Protein AF-A0A661SYU7-F1 (afdb_monomer)

Secondary structure (DSSP, 8-state):
-PPPPHHHHHHHHHTTEETTTTEETTEE-GGGEESSPPTTS-EEEEE-TTS-EEEEE---------TT---TT---HHHHTTTSPP-----EEE-TTS-EEEEE---GGG---HHHHHHHHHHHHHTT-S-TT-EEEEE-TTS-EEEE-

Foldseek 3Di:
DDDDDPVLVVVCVVQQQDQAQCDRVRHHPVVFWDQDDDPPFDWHWHQDPVRDITIGGDDDDDDPDDPPDDDPPDDDVCVVVVNDDQLADFDFDADPVRATQETEQHHQPRRDAPRSLVSVVVVCVVVVSHDPRRWYFYADNVRHTPDTD

Structure (mmCIF, N/CA/C/O backbone):
data_AF-A0A661SYU7-F1
#
_entry.id   AF-A0A661SYU7-F1
#
loop_
_atom_site.group_PDB
_atom_site.id
_atom_site.type_symbol
_atom_site.label_atom_id
_atom_site.label_alt_id
_atom_site.label_comp_id
_atom_site.label_asym_id
_atom_site.label_entity_id
_atom_site.label_seq_id
_atom_site.pdbx_PDB_ins_code
_atom_site.Cartn_x
_atom_site.Cartn_y
_atom_site.Cartn_z
_atom_site.occupancy
_atom_site.B_iso_or_equiv
_atom_site.auth_seq_id
_atom_site.auth_comp_id
_atom_site.auth_asym_id
_atom_site.auth_atom_id
_atom_site.pdbx_PDB_model_num
ATOM 1 N N . MET A 1 1 ? 20.530 -16.915 -20.515 1.00 54.34 1 MET A N 1
ATOM 2 C CA . MET A 1 1 ? 20.247 -15.484 -20.797 1.00 54.34 1 MET A CA 1
ATOM 3 C C . MET A 1 1 ? 21.541 -14.771 -21.157 1.00 54.34 1 MET A C 1
ATOM 5 O O . MET A 1 1 ? 22.596 -15.246 -20.766 1.00 54.34 1 MET A O 1
ATOM 9 N N . ARG A 1 2 ? 21.477 -13.689 -21.941 1.00 59.69 2 ARG A N 1
ATOM 10 C CA . ARG A 1 2 ? 22.655 -12.979 -22.471 1.00 59.69 2 ARG A CA 1
ATOM 11 C C . ARG A 1 2 ? 23.051 -11.841 -21.528 1.00 59.69 2 ARG A C 1
ATOM 13 O O . ARG A 1 2 ? 22.176 -11.080 -21.124 1.00 59.69 2 ARG A O 1
ATOM 20 N N . GLU A 1 3 ? 24.337 -11.715 -21.213 1.00 63.94 3 GLU A N 1
ATOM 21 C CA . GLU A 1 3 ? 24.829 -10.635 -20.351 1.00 63.94 3 GLU A CA 1
ATOM 22 C C . GLU A 1 3 ? 24.547 -9.234 -20.936 1.00 63.94 3 GLU A C 1
ATOM 24 O O . GLU A 1 3 ? 24.563 -9.053 -22.166 1.00 63.94 3 GLU A O 1
ATOM 29 N N . PRO A 1 4 ? 24.307 -8.216 -20.083 1.00 69.81 4 PRO A N 1
ATOM 30 C CA . PRO A 1 4 ? 24.083 -6.847 -20.527 1.00 69.81 4 PRO A CA 1
ATOM 31 C C . PRO A 1 4 ? 25.301 -6.293 -21.269 1.00 69.81 4 PRO A C 1
ATOM 33 O O . PRO A 1 4 ? 26.437 -6.365 -20.804 1.00 69.81 4 PRO A O 1
ATOM 36 N N . LYS A 1 5 ? 25.073 -5.625 -22.403 1.00 80.88 5 LYS A N 1
ATOM 37 C CA . LYS A 1 5 ? 26.151 -4.905 -23.098 1.00 80.88 5 LYS A CA 1
ATOM 38 C C . LYS A 1 5 ? 26.688 -3.776 -22.205 1.00 80.88 5 LYS A C 1
ATOM 40 O O . LYS A 1 5 ? 25.910 -2.935 -21.755 1.00 80.88 5 LYS A O 1
ATOM 45 N N . GLN A 1 6 ? 28.013 -3.663 -22.077 1.00 79.62 6 GLN A N 1
ATOM 46 C CA . GLN A 1 6 ? 28.712 -2.612 -21.307 1.00 79.62 6 GLN A CA 1
ATOM 47 C C . GLN A 1 6 ? 28.226 -1.181 -21.614 1.00 79.62 6 GLN A C 1
ATOM 49 O O . GLN A 1 6 ? 28.058 -0.348 -20.723 1.00 79.62 6 GLN A O 1
ATOM 54 N N . ARG A 1 7 ? 27.919 -0.888 -22.886 1.00 74.69 7 ARG A N 1
ATOM 55 C CA . ARG A 1 7 ? 27.357 0.408 -23.308 1.00 74.69 7 ARG A CA 1
ATOM 56 C C . ARG A 1 7 ? 25.989 0.703 -22.673 1.00 74.69 7 ARG A C 1
ATOM 58 O O . ARG A 1 7 ? 25.699 1.866 -22.399 1.00 74.69 7 ARG A O 1
ATOM 65 N N . SER A 1 8 ? 25.162 -0.319 -22.440 1.00 69.69 8 SER A N 1
ATOM 66 C CA . SER A 1 8 ? 23.861 -0.166 -21.774 1.00 69.69 8 SER A CA 1
ATOM 67 C C . SER A 1 8 ? 24.049 0.188 -20.306 1.00 69.69 8 SER A C 1
ATOM 69 O O . SER A 1 8 ? 23.502 1.191 -19.863 1.00 69.69 8 SER A O 1
ATOM 71 N N . LEU A 1 9 ? 24.908 -0.551 -19.596 1.00 75.69 9 LEU A N 1
ATOM 72 C CA . LEU A 1 9 ? 25.197 -0.312 -18.178 1.00 75.69 9 LEU A CA 1
ATOM 73 C C . LEU A 1 9 ? 25.693 1.122 -17.936 1.00 75.69 9 LEU A C 1
ATOM 75 O O . LEU A 1 9 ? 25.197 1.814 -17.048 1.00 75.69 9 LEU A O 1
ATOM 79 N N . LYS A 1 10 ? 26.595 1.625 -18.793 1.00 80.31 10 LYS A N 1
ATOM 80 C CA . LYS A 1 10 ? 27.054 3.025 -18.738 1.00 80.31 10 LYS A CA 1
ATOM 81 C C . LYS A 1 10 ? 25.916 4.034 -18.956 1.00 80.31 10 LYS A C 1
ATOM 83 O O . LYS A 1 10 ? 25.857 5.046 -18.258 1.00 80.31 10 LYS A O 1
ATOM 88 N N . LYS A 1 11 ? 25.013 3.779 -19.912 1.00 76.62 11 LYS A N 1
ATOM 89 C CA . LYS A 1 11 ? 23.854 4.650 -20.199 1.00 76.62 11 LYS A CA 1
ATOM 90 C C . LYS A 1 11 ? 22.868 4.676 -19.029 1.00 76.62 11 LYS A C 1
ATOM 92 O O . LYS A 1 11 ? 22.333 5.738 -18.717 1.00 76.62 11 LYS A O 1
ATOM 97 N N . ASP A 1 12 ? 22.645 3.531 -18.396 1.00 74.69 12 ASP A N 1
ATOM 98 C CA . ASP A 1 12 ? 21.689 3.379 -17.303 1.00 74.69 12 ASP A CA 1
ATOM 99 C C . ASP A 1 12 ? 22.224 4.050 -16.023 1.00 74.69 12 ASP A C 1
ATOM 101 O O . ASP A 1 12 ? 21.528 4.888 -15.442 1.00 74.69 12 ASP A O 1
ATOM 105 N N . LYS A 1 13 ? 23.513 3.851 -15.699 1.00 79.19 13 LYS A N 1
ATOM 106 C CA . LYS A 1 13 ? 24.196 4.551 -14.596 1.00 79.19 13 LYS A CA 1
ATOM 107 C C . LYS A 1 13 ? 24.187 6.072 -14.775 1.00 79.19 13 LYS A C 1
ATOM 109 O O . LYS A 1 13 ? 23.839 6.796 -13.847 1.00 79.19 13 LYS A O 1
ATOM 114 N N . LYS A 1 14 ? 24.466 6.577 -15.988 1.00 81.12 14 LYS A N 1
ATOM 115 C CA . LYS A 1 14 ? 24.401 8.023 -16.302 1.00 81.12 14 LYS A CA 1
ATOM 116 C C . LYS A 1 14 ? 23.010 8.624 -16.058 1.00 81.12 14 LYS A C 1
ATOM 118 O O . LYS A 1 14 ? 22.898 9.805 -15.752 1.00 81.12 14 LYS A O 1
ATOM 123 N N . ARG A 1 15 ? 21.945 7.831 -16.203 1.00 71.25 15 ARG A N 1
ATOM 124 C CA . ARG A 1 15 ? 20.556 8.272 -15.991 1.00 71.25 15 ARG A CA 1
ATOM 125 C C . ARG A 1 15 ? 20.077 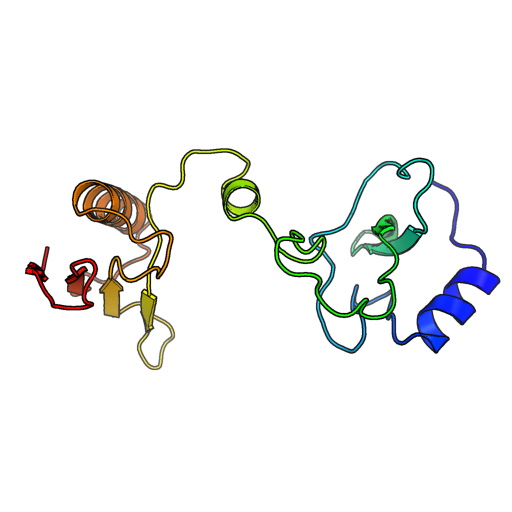8.112 -14.544 1.00 71.25 15 ARG A C 1
ATOM 127 O O . ARG A 1 15 ? 18.945 8.499 -14.255 1.00 71.25 15 ARG A O 1
ATOM 134 N N . GLY A 1 16 ? 20.923 7.591 -13.653 1.00 75.06 16 GLY A N 1
ATOM 135 C CA . GLY A 1 16 ? 20.613 7.376 -12.242 1.00 75.06 16 GLY A CA 1
ATOM 136 C C . GLY A 1 16 ? 19.965 6.025 -11.942 1.00 75.06 16 GLY A C 1
ATOM 137 O O . GLY A 1 16 ? 19.299 5.910 -10.919 1.00 75.06 16 GLY A O 1
ATOM 138 N N . TYR A 1 17 ? 20.104 5.031 -12.826 1.00 74.75 17 TYR A N 1
ATOM 139 C CA . TYR A 1 17 ? 19.713 3.653 -12.529 1.00 74.75 17 TYR A CA 1
ATOM 140 C C . TYR A 1 17 ? 20.889 2.868 -11.934 1.00 74.75 17 TYR A C 1
ATOM 142 O O . TYR A 1 17 ? 21.978 2.858 -12.511 1.00 74.75 17 TYR A O 1
ATOM 150 N N . ASP A 1 18 ? 20.645 2.206 -10.808 1.00 78.12 18 ASP A N 1
ATOM 151 C CA . ASP A 1 18 ? 21.544 1.278 -10.133 1.00 78.12 18 ASP A CA 1
ATOM 152 C C . ASP A 1 18 ? 21.058 -0.164 -10.387 1.00 78.12 18 ASP A C 1
ATOM 154 O O . ASP A 1 18 ? 20.033 -0.574 -9.830 1.00 78.12 18 ASP A O 1
ATOM 158 N N . PRO A 1 19 ? 21.752 -0.928 -11.250 1.00 67.88 19 PRO A N 1
ATOM 159 C CA . PRO A 1 19 ? 21.363 -2.288 -11.602 1.00 67.88 19 PRO A CA 1
ATOM 160 C C . PRO A 1 19 ? 21.644 -3.318 -10.504 1.00 67.88 19 PRO A C 1
ATOM 162 O O . PRO A 1 19 ? 21.086 -4.408 -10.586 1.00 67.88 19 PRO A O 1
ATOM 165 N N . GLU A 1 20 ? 22.488 -3.007 -9.512 1.00 72.25 20 GLU A N 1
ATOM 166 C CA . GLU A 1 20 ? 22.749 -3.904 -8.376 1.00 72.25 20 GLU A CA 1
ATOM 167 C C . GLU A 1 20 ? 21.657 -3.770 -7.321 1.00 72.25 20 GLU A C 1
ATOM 169 O O . GLU A 1 20 ? 21.191 -4.762 -6.774 1.00 72.25 20 GLU A O 1
ATOM 174 N N . LYS A 1 21 ? 21.201 -2.538 -7.074 1.00 71.31 21 LYS A N 1
ATOM 175 C CA . LYS A 1 21 ? 20.137 -2.259 -6.098 1.00 71.31 21 LYS A CA 1
ATOM 176 C C . LYS A 1 21 ? 18.734 -2.288 -6.689 1.00 71.31 21 LYS A C 1
ATOM 178 O O . LYS A 1 21 ? 17.772 -2.056 -5.968 1.00 71.31 21 LYS A O 1
ATOM 183 N N . CYS A 1 22 ? 18.608 -2.502 -7.997 1.00 66.31 22 CYS A N 1
ATOM 184 C CA . CYS A 1 22 ? 17.344 -2.386 -8.726 1.00 66.31 22 CYS A CA 1
ATOM 185 C C . CYS A 1 22 ? 16.662 -1.010 -8.560 1.00 66.31 22 CYS A C 1
ATOM 187 O O . CYS A 1 22 ? 15.435 -0.913 -8.607 1.00 66.31 22 CYS A O 1
ATOM 189 N N . GLN A 1 23 ? 17.434 0.069 -8.387 1.00 71.81 23 GLN A N 1
ATOM 190 C CA . GLN A 1 23 ? 16.912 1.395 -8.031 1.00 71.81 23 GLN A CA 1
ATOM 191 C C . GLN A 1 23 ? 17.050 2.416 -9.163 1.00 71.81 23 GLN A C 1
ATOM 193 O O . GLN A 1 23 ? 18.083 2.501 -9.814 1.00 71.81 23 GLN A O 1
ATOM 198 N N . TYR A 1 24 ? 16.050 3.278 -9.362 1.00 68.88 24 TYR A N 1
ATOM 199 C CA . TYR A 1 24 ? 16.169 4.475 -10.205 1.00 68.88 24 TYR A CA 1
ATOM 200 C C . TYR A 1 24 ? 16.043 5.735 -9.356 1.00 68.88 24 TYR A C 1
ATOM 202 O O . TYR A 1 24 ? 14.993 5.981 -8.763 1.00 68.88 24 TYR A O 1
ATOM 210 N N . LYS A 1 25 ? 17.106 6.546 -9.303 1.00 73.25 25 LYS A N 1
ATOM 211 C CA . LYS A 1 25 ? 17.188 7.756 -8.468 1.00 73.25 25 LYS A CA 1
ATOM 212 C C . LYS A 1 25 ? 16.751 7.482 -7.015 1.00 73.25 25 LYS A C 1
ATOM 214 O O . LYS A 1 25 ? 15.973 8.245 -6.449 1.00 73.25 25 LYS A O 1
ATOM 219 N N . GLY A 1 26 ? 17.203 6.355 -6.456 1.00 68.38 26 GLY A N 1
ATOM 220 C CA . GLY A 1 26 ? 16.906 5.923 -5.083 1.00 68.38 26 GLY A CA 1
ATOM 221 C C . GLY A 1 26 ? 15.538 5.263 -4.864 1.00 68.38 26 GLY A C 1
ATOM 222 O O . GLY A 1 26 ? 15.202 4.958 -3.728 1.00 68.38 26 GLY A O 1
ATOM 223 N N . LYS A 1 27 ? 14.736 5.036 -5.914 1.00 60.16 27 LYS A N 1
ATOM 224 C CA . LYS A 1 27 ? 13.427 4.364 -5.812 1.00 60.16 27 LYS A CA 1
ATOM 225 C C . LYS A 1 27 ? 13.495 2.927 -6.304 1.00 60.16 27 LYS A C 1
ATOM 227 O O . LYS A 1 27 ? 14.045 2.698 -7.380 1.00 60.16 27 LYS A O 1
ATOM 232 N N . ASP A 1 28 ? 12.893 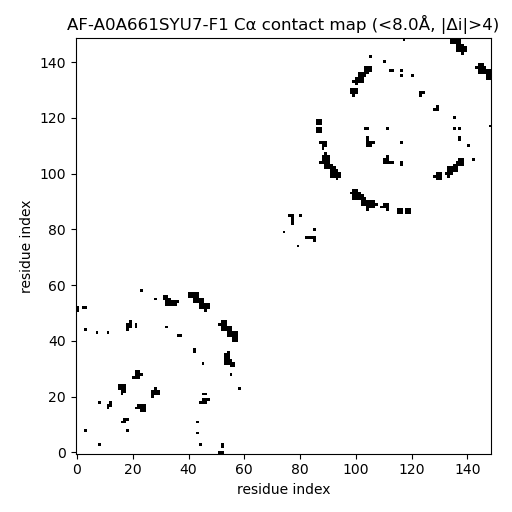2.004 -5.560 1.00 65.19 28 ASP A N 1
ATOM 233 C CA . ASP A 1 28 ? 12.841 0.584 -5.914 1.00 65.19 28 ASP A CA 1
ATOM 234 C C . ASP A 1 28 ? 11.966 0.318 -7.159 1.00 65.19 28 ASP A C 1
ATOM 236 O O . ASP A 1 28 ? 10.859 0.846 -7.301 1.00 65.19 28 ASP A O 1
ATOM 240 N N . LEU A 1 29 ? 12.488 -0.496 -8.079 1.00 64.44 29 LEU A N 1
ATOM 241 C CA . LEU A 1 29 ? 11.835 -0.935 -9.316 1.00 64.44 29 LEU A CA 1
ATOM 242 C C . LEU A 1 29 ? 11.741 -2.465 -9.441 1.00 64.44 29 LEU A C 1
ATOM 244 O O . LEU A 1 29 ? 11.396 -2.962 -10.516 1.00 64.44 29 LEU A O 1
ATOM 248 N N . SER A 1 30 ? 11.991 -3.207 -8.361 1.00 61.00 30 SER A N 1
ATOM 249 C CA . SER A 1 30 ? 11.897 -4.674 -8.291 1.00 61.00 30 SER A CA 1
ATOM 250 C C . SER A 1 30 ? 10.563 -5.247 -8.811 1.00 61.00 30 SER A C 1
ATOM 252 O O . SER A 1 30 ? 10.520 -6.304 -9.435 1.00 61.00 30 SER A O 1
ATOM 254 N N . HIS A 1 31 ? 9.467 -4.503 -8.654 1.00 58.16 31 HIS A N 1
ATOM 255 C CA . HIS A 1 31 ? 8.123 -4.877 -9.111 1.00 58.16 31 HIS A CA 1
ATOM 256 C C . HIS A 1 31 ? 7.912 -4.823 -10.638 1.00 58.16 31 HIS A C 1
ATOM 258 O O . HIS A 1 31 ? 6.854 -5.222 -11.124 1.00 58.16 31 HIS A O 1
ATOM 264 N N . LYS A 1 32 ? 8.875 -4.308 -11.415 1.00 63.38 32 LYS A N 1
ATOM 265 C CA . LYS A 1 32 ? 8.784 -4.184 -12.884 1.00 63.38 32 LYS A CA 1
ATOM 266 C C . LYS A 1 32 ? 9.723 -5.135 -13.615 1.00 63.38 32 LYS A C 1
ATOM 268 O O . LYS A 1 32 ? 10.249 -4.773 -14.667 1.00 63.38 32 LYS A O 1
ATOM 273 N N . ILE A 1 33 ? 9.965 -6.307 -13.042 1.00 69.88 33 ILE A N 1
ATOM 274 C CA . ILE A 1 33 ? 10.892 -7.296 -13.579 1.00 69.88 33 ILE A CA 1
ATOM 275 C C . ILE A 1 33 ? 10.125 -8.352 -14.387 1.00 69.88 33 ILE A C 1
ATOM 277 O O . ILE A 1 33 ? 9.149 -8.927 -13.917 1.00 69.88 33 ILE A O 1
ATOM 281 N N . PHE A 1 34 ? 10.583 -8.613 -15.608 1.00 75.06 34 PHE A N 1
ATOM 282 C CA . PHE A 1 34 ? 10.003 -9.552 -16.563 1.00 75.06 34 PHE A CA 1
ATOM 283 C C . PHE A 1 34 ? 11.036 -10.613 -16.955 1.00 75.06 34 PHE A C 1
ATOM 285 O O . PHE A 1 34 ? 12.208 -10.293 -17.178 1.00 75.06 34 PHE A O 1
ATOM 292 N N . ASP A 1 35 ? 10.589 -11.862 -17.102 1.00 71.50 35 ASP A N 1
ATOM 293 C CA . ASP A 1 35 ? 11.439 -12.978 -17.546 1.00 71.50 35 ASP A CA 1
ATOM 294 C C . ASP A 1 35 ? 11.781 -12.895 -19.038 1.00 71.50 35 ASP A C 1
ATOM 296 O O . ASP A 1 35 ? 12.869 -13.277 -19.468 1.00 71.50 35 ASP A O 1
ATOM 300 N N . THR A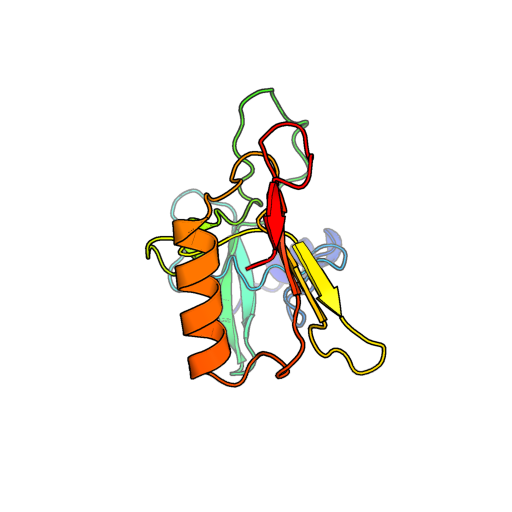 1 36 ? 10.867 -12.348 -19.841 1.00 76.31 36 THR A N 1
ATOM 301 C CA . THR A 1 36 ? 11.033 -12.196 -21.290 1.00 76.31 36 THR A CA 1
ATOM 302 C C . THR A 1 36 ? 11.040 -10.728 -21.704 1.00 76.31 36 THR A C 1
ATOM 304 O O . THR A 1 36 ? 10.261 -9.937 -21.164 1.00 76.31 36 THR A O 1
ATOM 307 N N . PRO A 1 37 ? 11.858 -10.343 -22.702 1.00 72.62 37 PRO A N 1
ATOM 308 C CA . PRO A 1 37 ? 11.904 -8.968 -23.172 1.00 72.62 37 PRO A CA 1
ATOM 309 C C . PRO A 1 37 ? 10.592 -8.594 -23.868 1.00 72.62 37 PRO A C 1
ATOM 311 O O . PRO A 1 37 ? 10.163 -9.246 -24.822 1.00 72.62 37 PRO A O 1
ATOM 314 N N . LEU A 1 38 ? 9.970 -7.505 -23.419 1.00 73.50 38 LEU A N 1
ATOM 315 C CA . LEU A 1 38 ? 8.792 -6.942 -24.074 1.00 73.50 38 LEU A CA 1
ATOM 316 C C . LEU A 1 38 ? 9.177 -6.373 -25.448 1.00 73.50 38 LEU A C 1
ATOM 318 O O . LEU A 1 38 ? 10.109 -5.572 -25.565 1.00 73.50 38 LEU A O 1
ATOM 322 N N . ARG A 1 39 ? 8.446 -6.771 -26.497 1.00 73.50 39 ARG A N 1
ATOM 323 C CA . ARG A 1 39 ? 8.652 -6.242 -27.855 1.00 73.50 39 ARG A CA 1
ATOM 324 C C . ARG A 1 39 ? 8.336 -4.741 -27.891 1.00 73.50 39 ARG A C 1
ATOM 326 O O . ARG A 1 39 ? 7.384 -4.289 -27.260 1.00 73.50 39 ARG A O 1
ATOM 333 N N . ASN A 1 40 ? 9.123 -3.982 -28.655 1.00 74.94 40 ASN A N 1
ATOM 334 C CA . ASN A 1 40 ? 8.947 -2.540 -28.897 1.00 74.94 40 ASN A CA 1
ATOM 335 C C . ASN A 1 40 ? 9.016 -1.636 -27.649 1.00 74.94 40 ASN A C 1
ATOM 337 O O . ASN A 1 40 ? 8.538 -0.503 -27.681 1.00 74.94 40 ASN A O 1
ATOM 341 N N . GLN A 1 41 ? 9.619 -2.105 -26.554 1.00 73.75 41 GLN A N 1
ATOM 342 C CA . GLN A 1 41 ? 9.843 -1.303 -25.350 1.00 73.75 41 GLN A CA 1
ATOM 343 C C . GLN A 1 41 ? 11.339 -1.074 -25.121 1.00 73.75 41 GLN A C 1
ATOM 345 O O . GLN A 1 41 ? 12.163 -1.952 -25.372 1.00 73.75 41 GLN A O 1
ATOM 350 N N . GLU A 1 42 ? 11.707 0.106 -24.614 1.00 70.94 42 GLU A N 1
ATOM 351 C CA . GLU A 1 42 ? 13.065 0.314 -24.110 1.00 70.94 42 GLU A CA 1
ATOM 352 C C . GLU A 1 42 ? 13.202 -0.388 -22.757 1.00 70.94 42 GLU A C 1
ATOM 354 O O . GLU A 1 42 ? 12.467 -0.082 -21.818 1.00 70.94 42 GLU A O 1
ATOM 359 N N . LEU A 1 43 ? 14.163 -1.305 -22.648 1.00 76.19 43 LEU A N 1
ATOM 360 C CA . LEU A 1 43 ? 14.401 -2.094 -21.441 1.00 76.19 43 LEU A CA 1
ATOM 361 C C . LEU A 1 43 ? 15.736 -1.719 -20.781 1.00 76.19 43 LEU A C 1
ATOM 363 O O . LEU A 1 43 ? 16.632 -1.133 -21.409 1.00 76.19 43 LEU A O 1
ATOM 367 N N . ILE A 1 44 ? 15.846 -2.053 -19.501 1.00 71.75 44 ILE A N 1
ATOM 368 C CA . ILE A 1 44 ? 17.081 -2.099 -18.713 1.00 71.75 44 ILE A CA 1
ATOM 369 C C . ILE A 1 44 ? 17.265 -3.516 -18.172 1.00 71.75 44 ILE A C 1
ATOM 371 O O . ILE A 1 44 ? 16.296 -4.268 -18.046 1.00 71.75 44 ILE A O 1
ATOM 375 N N . TYR A 1 45 ? 18.511 -3.871 -17.879 1.00 71.56 45 TYR A N 1
ATOM 376 C CA . TYR A 1 45 ? 18.840 -5.145 -17.252 1.00 71.56 45 TYR A CA 1
ATOM 377 C C . TYR A 1 45 ? 18.883 -4.973 -15.742 1.00 71.56 45 TYR A C 1
ATOM 379 O O . TYR A 1 45 ? 19.470 -4.009 -15.249 1.00 71.56 45 TYR A O 1
ATOM 387 N N . VAL A 1 46 ? 18.287 -5.927 -15.039 1.00 67.50 46 VAL A N 1
ATOM 388 C CA . VAL A 1 46 ? 18.213 -5.967 -13.582 1.00 67.50 46 VAL A CA 1
ATOM 389 C C . VAL A 1 46 ? 18.968 -7.194 -13.106 1.00 67.50 46 VAL A C 1
ATOM 391 O O . VAL A 1 46 ? 18.655 -8.288 -13.573 1.00 67.50 46 VAL A O 1
ATOM 394 N N . LYS A 1 47 ? 19.963 -7.024 -12.232 1.00 68.06 47 LYS A N 1
ATOM 395 C CA . LYS A 1 47 ? 20.681 -8.154 -11.636 1.00 68.06 47 LYS A CA 1
ATOM 396 C C . LYS A 1 47 ? 19.940 -8.588 -10.374 1.00 68.06 47 LYS A C 1
ATOM 398 O O . LYS A 1 47 ? 19.692 -7.761 -9.505 1.00 68.06 47 LYS A O 1
ATOM 403 N N . LEU A 1 48 ? 19.569 -9.858 -10.300 1.00 65.06 48 LEU A N 1
ATOM 404 C CA . LEU A 1 48 ? 18.916 -10.449 -9.135 1.00 65.06 48 LEU A CA 1
ATOM 405 C C . LEU A 1 48 ? 19.945 -10.990 -8.129 1.00 65.06 48 LEU A C 1
ATOM 407 O O . LEU A 1 48 ? 21.140 -11.078 -8.427 1.00 65.06 48 LEU A O 1
ATOM 411 N N . GLU A 1 49 ? 19.467 -11.363 -6.938 1.00 61.16 49 GLU A N 1
ATOM 412 C CA . GLU A 1 49 ? 20.281 -11.949 -5.860 1.00 61.16 49 GLU A CA 1
ATOM 413 C C . GLU A 1 49 ? 20.990 -13.238 -6.293 1.00 61.16 49 GLU A C 1
ATOM 415 O O . GLU A 1 49 ? 22.157 -13.440 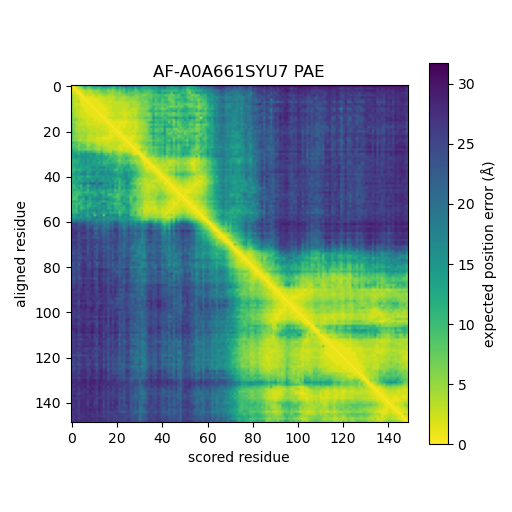-5.970 1.00 61.16 49 GLU A O 1
ATOM 420 N N . ASP A 1 50 ? 20.333 -14.055 -7.119 1.00 69.31 50 ASP A N 1
ATOM 421 C CA . ASP A 1 50 ? 20.882 -15.280 -7.720 1.00 69.31 50 ASP A CA 1
ATOM 422 C C . ASP A 1 50 ? 21.879 -15.014 -8.870 1.00 69.31 50 ASP A C 1
ATOM 424 O O . ASP A 1 50 ? 22.252 -15.921 -9.613 1.00 69.31 50 ASP A O 1
ATOM 428 N N . HIS A 1 51 ? 22.293 -13.754 -9.045 1.00 66.12 51 HIS A N 1
ATOM 429 C CA . HIS A 1 51 ? 23.157 -13.261 -10.117 1.00 66.12 51 HIS A CA 1
ATOM 430 C C . HIS A 1 51 ? 22.607 -13.432 -11.538 1.00 66.12 51 HIS A C 1
ATOM 432 O O . HIS A 1 51 ? 23.321 -13.150 -12.507 1.00 66.12 51 HIS A O 1
ATOM 438 N N . THR A 1 52 ? 21.340 -13.815 -11.695 1.00 69.81 52 THR A N 1
ATOM 439 C CA . THR A 1 52 ? 20.683 -13.813 -13.001 1.00 69.81 52 THR A CA 1
ATOM 440 C C . THR A 1 52 ? 20.289 -12.394 -13.410 1.00 69.81 52 THR A C 1
ATOM 442 O O . THR A 1 52 ? 20.188 -11.477 -12.591 1.00 69.81 52 THR A O 1
ATOM 445 N N . PHE A 1 53 ? 20.089 -12.189 -14.713 1.00 68.25 53 PHE A N 1
ATOM 446 C CA . PHE A 1 53 ? 19.659 -10.904 -15.257 1.00 68.25 53 PHE A CA 1
ATOM 447 C C . PHE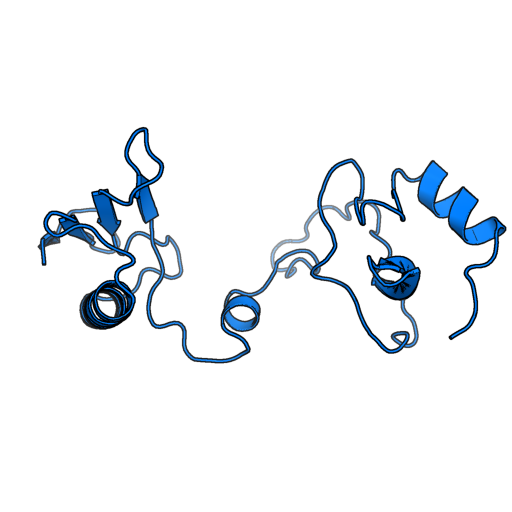 A 1 53 ? 18.251 -11.003 -15.813 1.00 68.25 53 PHE A C 1
ATOM 449 O O . PHE A 1 53 ? 18.011 -11.802 -16.710 1.00 68.25 53 PHE A O 1
ATOM 456 N N . LYS A 1 54 ? 17.350 -10.133 -15.363 1.00 78.44 54 LYS A N 1
ATOM 457 C CA . LYS A 1 54 ? 15.999 -9.999 -15.921 1.00 78.44 54 LYS A CA 1
ATOM 458 C C . LYS A 1 54 ? 15.791 -8.632 -16.570 1.00 78.44 54 LYS A C 1
ATOM 460 O O . LYS A 1 54 ? 16.674 -7.770 -16.545 1.00 78.44 54 LYS A O 1
ATOM 465 N N . PHE A 1 55 ? 14.634 -8.436 -17.198 1.00 74.75 55 PHE A N 1
ATOM 466 C CA . PHE A 1 55 ? 14.303 -7.202 -17.909 1.00 74.75 55 PHE A CA 1
ATOM 467 C C . PHE A 1 55 ? 13.413 -6.308 -17.059 1.00 74.75 55 PHE A C 1
ATOM 469 O O . PHE A 1 55 ? 12.455 -6.791 -16.475 1.00 74.75 55 PHE A O 1
ATOM 476 N N . ALA A 1 56 ? 13.650 -5.002 -17.064 1.00 71.88 56 ALA A N 1
ATOM 477 C CA . ALA A 1 56 ? 12.674 -4.027 -16.588 1.00 71.88 56 ALA A CA 1
ATOM 478 C C . ALA A 1 56 ? 12.426 -2.945 -17.633 1.00 71.88 56 ALA A C 1
ATOM 480 O O . ALA A 1 56 ? 13.272 -2.680 -18.491 1.00 71.88 56 ALA A O 1
ATOM 481 N N . LEU A 1 57 ? 11.257 -2.308 -17.573 1.00 72.69 57 LEU A N 1
ATOM 482 C CA . LEU A 1 57 ? 10.975 -1.144 -18.410 1.00 72.69 57 LEU A CA 1
ATOM 483 C C . LEU A 1 57 ? 11.939 -0.017 -18.047 1.00 72.69 57 LEU A C 1
ATOM 485 O O . LEU A 1 57 ? 12.056 0.365 -16.883 1.00 72.69 57 LEU A O 1
ATOM 489 N N . ARG A 1 58 ? 12.596 0.551 -19.059 1.00 66.31 58 ARG A N 1
ATOM 490 C CA . ARG A 1 58 ? 13.439 1.728 -18.885 1.00 66.31 58 ARG A CA 1
ATOM 491 C C . ARG A 1 58 ? 12.564 2.885 -18.393 1.00 66.31 58 ARG A C 1
ATOM 493 O O . ARG A 1 58 ? 11.607 3.244 -19.085 1.00 66.31 58 ARG A O 1
ATOM 500 N N . PRO A 1 59 ? 12.887 3.505 -17.246 1.00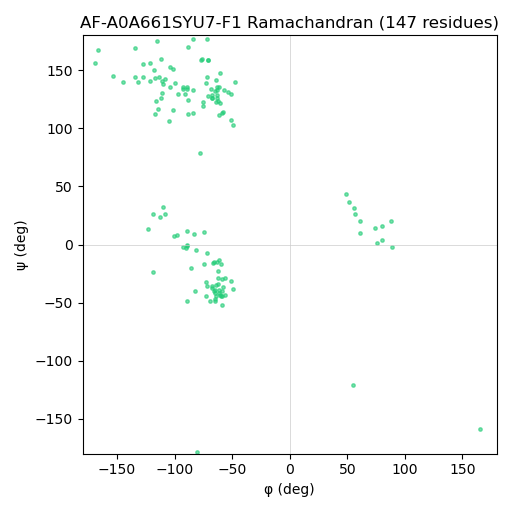 60.25 59 PRO A N 1
ATOM 501 C CA . PRO A 1 59 ? 12.205 4.708 -16.802 1.00 60.25 59 PRO A CA 1
ATOM 502 C C . PRO A 1 59 ? 12.348 5.782 -17.884 1.00 60.25 59 PRO A C 1
ATOM 504 O O . PRO A 1 59 ? 13.461 6.222 -18.191 1.00 60.25 59 PRO A O 1
ATOM 507 N N . LYS A 1 60 ? 11.234 6.172 -18.508 1.00 60.81 60 LYS A N 1
ATOM 508 C CA . LYS A 1 60 ? 11.197 7.364 -19.359 1.00 60.81 60 LYS A CA 1
ATOM 509 C C . LYS A 1 60 ? 11.271 8.587 -18.442 1.00 60.81 60 LYS A C 1
ATOM 511 O O . LYS A 1 60 ? 10.744 8.551 -17.328 1.00 60.81 60 LYS A O 1
ATOM 516 N N . GLU A 1 61 ? 11.947 9.648 -18.885 1.00 52.12 61 GLU A N 1
ATOM 517 C CA . GLU A 1 61 ? 11.827 10.960 -18.236 1.00 52.12 61 GLU A CA 1
ATOM 518 C C . GLU A 1 61 ? 10.345 11.273 -18.023 1.00 52.12 61 GLU A C 1
ATOM 520 O O . GLU A 1 61 ? 9.524 10.920 -18.872 1.00 52.12 61 GLU A O 1
ATOM 525 N N . ARG A 1 62 ? 10.006 11.859 -16.864 1.00 48.69 62 ARG A N 1
ATOM 526 C CA . ARG A 1 62 ? 8.627 12.211 -16.504 1.00 48.69 62 ARG A CA 1
ATOM 527 C C . ARG A 1 62 ? 7.998 12.977 -17.668 1.00 48.69 62 ARG A C 1
ATOM 529 O O . ARG A 1 62 ? 8.256 14.163 -17.836 1.00 48.69 62 ARG A O 1
ATOM 536 N N . VAL A 1 63 ? 7.154 12.304 -18.442 1.00 51.25 63 VAL A N 1
ATOM 537 C CA . VAL A 1 63 ? 6.214 12.986 -19.323 1.00 51.25 63 VAL A CA 1
ATOM 538 C C . VAL A 1 63 ? 5.233 13.685 -18.379 1.00 51.25 63 VAL A C 1
ATOM 540 O O . VAL A 1 63 ? 4.728 13.019 -17.468 1.00 51.25 63 VAL A O 1
ATOM 543 N N . PRO A 1 64 ? 5.009 15.005 -18.496 1.00 48.12 64 PRO A N 1
ATOM 544 C CA . PRO A 1 64 ? 4.029 15.689 -17.663 1.00 48.12 64 PRO A CA 1
ATOM 545 C C . PRO A 1 64 ? 2.683 14.966 -17.778 1.00 48.12 64 PRO A C 1
ATOM 547 O O . PRO A 1 64 ? 2.255 14.610 -18.878 1.00 48.12 64 PRO A O 1
ATOM 550 N N . ASN A 1 65 ? 2.066 14.682 -16.627 1.00 50.94 65 ASN A N 1
ATOM 551 C CA . ASN A 1 65 ? 0.848 13.880 -16.549 1.00 50.94 65 ASN A CA 1
ATOM 552 C C . ASN A 1 65 ? -0.244 14.553 -17.390 1.00 50.94 65 ASN A C 1
ATOM 554 O O . ASN A 1 65 ? -0.710 15.635 -17.034 1.00 50.94 65 ASN A O 1
ATOM 558 N N . LYS A 1 66 ? -0.675 13.920 -18.483 1.00 50.38 66 LYS A N 1
ATOM 559 C CA . LYS A 1 66 ? -1.933 14.310 -19.120 1.00 50.38 66 LYS A CA 1
ATOM 560 C C . LYS A 1 66 ? -3.087 13.836 -18.222 1.00 50.38 66 LYS A C 1
ATOM 562 O O . LYS A 1 66 ? -3.001 12.721 -17.694 1.00 50.38 66 LYS A O 1
ATOM 567 N N . PRO A 1 67 ? -4.149 14.637 -18.028 1.00 41.28 67 PRO A N 1
ATOM 568 C CA . PRO A 1 67 ? -5.335 14.195 -17.300 1.00 41.28 67 PRO A CA 1
ATOM 569 C C . PRO A 1 67 ? -5.844 12.858 -17.865 1.00 41.28 67 PRO A C 1
ATOM 571 O O . PRO A 1 67 ? -5.967 12.710 -19.078 1.00 41.28 67 PRO A O 1
ATOM 574 N N . GLY A 1 68 ? -6.083 11.869 -16.999 1.00 50.94 68 GLY A N 1
ATOM 575 C CA . GLY A 1 68 ? -6.617 10.552 -17.383 1.00 50.94 68 GLY A CA 1
ATOM 576 C C . GLY A 1 68 ? -5.590 9.479 -17.772 1.00 50.94 68 GLY A C 1
ATOM 577 O O . GLY A 1 68 ? -5.976 8.340 -18.030 1.00 50.94 68 GLY A O 1
ATOM 578 N N . GLN A 1 69 ? -4.286 9.775 -17.785 1.00 50.00 69 GLN A N 1
ATOM 579 C CA . GLN A 1 69 ? -3.280 8.767 -18.127 1.00 50.00 69 GLN A CA 1
ATOM 580 C C . GLN A 1 69 ? -2.910 7.907 -16.902 1.00 50.00 69 GLN A C 1
ATOM 582 O O . GLN A 1 69 ? -2.308 8.398 -15.945 1.00 50.00 69 GLN A O 1
ATOM 587 N N . ARG A 1 70 ? -3.247 6.605 -16.926 1.00 45.34 70 ARG A N 1
ATOM 588 C CA . ARG A 1 70 ? -2.757 5.636 -15.927 1.00 45.34 70 ARG A CA 1
ATOM 589 C C . ARG A 1 70 ? -1.230 5.582 -15.989 1.00 45.34 70 ARG A C 1
ATOM 591 O O . ARG A 1 70 ? -0.641 5.284 -17.027 1.00 45.34 70 ARG A O 1
ATOM 598 N N . ARG A 1 71 ? -0.596 5.865 -14.859 1.00 50.53 71 ARG A N 1
ATOM 599 C CA . ARG A 1 71 ? 0.849 5.766 -14.670 1.00 50.53 71 ARG A CA 1
ATOM 600 C C . ARG A 1 71 ? 1.306 4.316 -14.827 1.00 50.53 71 ARG A C 1
ATOM 602 O O . ARG A 1 71 ? 0.814 3.429 -14.140 1.00 50.53 71 ARG A O 1
ATOM 609 N N . ILE A 1 72 ? 2.284 4.077 -15.700 1.00 48.72 72 ILE A N 1
ATOM 610 C CA . ILE A 1 72 ? 2.951 2.766 -15.851 1.00 48.72 72 ILE A CA 1
ATOM 611 C C . ILE A 1 72 ? 3.771 2.422 -14.582 1.00 48.72 72 ILE A C 1
ATOM 613 O O . ILE A 1 72 ? 4.195 1.292 -14.367 1.00 48.72 72 ILE A O 1
ATOM 617 N N . ASP A 1 73 ? 4.041 3.413 -13.733 1.00 49.16 73 ASP A N 1
ATOM 618 C CA . ASP A 1 73 ? 4.608 3.348 -12.381 1.00 49.16 73 ASP A CA 1
ATOM 619 C C . ASP A 1 73 ? 3.584 3.198 -11.256 1.00 49.16 73 ASP A C 1
ATOM 621 O O . ASP A 1 73 ? 3.988 3.069 -10.106 1.00 49.16 73 ASP A O 1
ATOM 625 N N . THR A 1 74 ? 2.290 3.145 -11.560 1.00 50.06 74 THR A N 1
ATOM 626 C CA . THR A 1 74 ? 1.285 2.778 -10.566 1.00 50.06 74 THR A CA 1
ATOM 627 C C . THR A 1 74 ? 1.126 1.269 -10.568 1.00 50.06 74 THR A C 1
ATOM 629 O O . THR A 1 74 ? 0.624 0.704 -11.536 1.00 50.06 74 THR A O 1
ATOM 632 N N . LEU A 1 75 ? 1.537 0.631 -9.473 1.00 52.88 75 LEU A N 1
ATOM 633 C CA . LEU A 1 75 ? 1.126 -0.727 -9.132 1.00 52.88 75 LEU A CA 1
ATOM 634 C C . LEU A 1 75 ? -0.401 -0.720 -8.956 1.00 52.88 75 LEU A C 1
ATOM 636 O O . LEU A 1 75 ? -0.898 -0.092 -8.020 1.00 52.88 75 LEU A O 1
ATOM 640 N N . PRO A 1 76 ? -1.177 -1.355 -9.850 1.00 58.19 76 PRO A N 1
ATOM 641 C CA . PRO A 1 76 ? -2.604 -1.523 -9.629 1.00 58.19 76 PRO A CA 1
ATOM 642 C C . PRO A 1 76 ? -2.796 -2.392 -8.383 1.00 58.19 76 PRO A C 1
ATOM 644 O O . PRO A 1 76 ? -2.141 -3.424 -8.262 1.00 58.19 76 PRO A O 1
ATOM 647 N N . HIS A 1 77 ? -3.708 -2.029 -7.480 1.00 53.97 77 HIS A N 1
ATOM 648 C CA . HIS A 1 77 ? -3.952 -2.805 -6.254 1.00 53.97 77 HIS A CA 1
ATOM 649 C C . HIS A 1 77 ? -4.309 -4.279 -6.536 1.00 53.97 77 HIS A C 1
ATOM 651 O O . HIS A 1 77 ? -3.945 -5.167 -5.770 1.00 53.97 77 HIS A O 1
ATOM 657 N N . SER A 1 78 ? -4.915 -4.572 -7.694 1.00 50.94 78 SER A N 1
ATOM 658 C CA . SER A 1 78 ? -5.156 -5.945 -8.154 1.00 50.94 78 SER A CA 1
ATOM 659 C C . SER A 1 78 ? -3.872 -6.754 -8.380 1.00 50.94 78 SER A C 1
ATOM 661 O O . SER A 1 78 ? -3.891 -7.968 -8.205 1.00 50.94 78 SER A O 1
ATOM 663 N N . MET A 1 79 ? -2.746 -6.121 -8.727 1.00 54.28 79 MET A N 1
ATOM 664 C CA . MET A 1 79 ? -1.451 -6.804 -8.836 1.00 54.28 79 MET A CA 1
ATOM 665 C C . MET A 1 79 ? -0.881 -7.183 -7.465 1.00 54.28 79 MET A C 1
ATOM 667 O O . MET A 1 79 ? -0.316 -8.267 -7.344 1.00 54.28 79 MET A O 1
ATOM 671 N N . LEU A 1 80 ? -1.082 -6.359 -6.428 1.00 59.16 80 LEU A N 1
ATOM 672 C CA . LEU A 1 80 ? -0.684 -6.698 -5.051 1.00 59.16 80 LEU A CA 1
ATOM 673 C C . LEU A 1 80 ? -1.459 -7.919 -4.532 1.00 59.16 80 LEU A C 1
ATOM 675 O O . LEU A 1 80 ? -0.895 -8.778 -3.862 1.00 59.16 80 LEU A O 1
ATOM 679 N N . ALA A 1 81 ? -2.724 -8.052 -4.933 1.00 55.44 81 ALA A N 1
ATOM 680 C CA . ALA A 1 81 ? -3.566 -9.198 -4.606 1.00 55.44 81 ALA A CA 1
ATOM 681 C C . ALA A 1 81 ? -3.371 -10.416 -5.540 1.00 55.44 81 ALA A C 1
ATOM 683 O O . ALA A 1 81 ? -4.158 -11.358 -5.482 1.00 55.44 81 ALA A O 1
ATOM 684 N N . ARG A 1 82 ? -2.362 -10.431 -6.432 1.00 54.34 82 ARG A N 1
ATOM 685 C CA . ARG A 1 82 ? -2.168 -11.485 -7.460 1.00 54.34 82 ARG A CA 1
ATOM 686 C C . ARG A 1 82 ? -3.426 -11.752 -8.308 1.00 54.34 82 ARG A C 1
ATOM 688 O O . ARG A 1 82 ? -3.736 -12.892 -8.639 1.00 54.34 82 ARG A O 1
ATOM 695 N N . GLY A 1 83 ? -4.181 -10.703 -8.622 1.00 53.16 83 GLY A N 1
ATOM 696 C CA . GLY A 1 83 ? -5.445 -10.780 -9.357 1.00 53.16 83 GLY A CA 1
ATOM 697 C C . GLY A 1 83 ? -6.635 -11.286 -8.538 1.00 53.16 83 GLY A C 1
ATOM 698 O O . GLY A 1 83 ? -7.731 -11.386 -9.084 1.00 53.16 83 GLY A O 1
ATOM 699 N N . LYS A 1 84 ? -6.455 -11.591 -7.246 1.00 53.41 84 LYS A N 1
ATOM 700 C CA . LYS A 1 84 ? -7.552 -11.966 -6.350 1.00 53.41 84 LYS A CA 1
ATOM 701 C C . LYS A 1 84 ? -8.363 -10.738 -5.942 1.00 53.41 84 LYS A C 1
ATOM 703 O O . LYS A 1 84 ? -7.896 -9.600 -6.021 1.00 53.41 84 LYS A O 1
ATOM 708 N N . ARG A 1 85 ? -9.593 -10.994 -5.492 1.00 64.88 85 ARG A N 1
ATOM 709 C CA . ARG A 1 85 ? -10.457 -9.977 -4.892 1.00 64.88 85 ARG A CA 1
ATOM 710 C C . ARG A 1 85 ? -9.732 -9.347 -3.701 1.00 64.88 85 ARG A C 1
ATOM 712 O O . ARG A 1 85 ? -9.160 -10.058 -2.879 1.00 64.88 85 ARG A O 1
ATOM 719 N N . ILE A 1 86 ? -9.742 -8.020 -3.639 1.00 68.00 86 ILE A N 1
ATOM 720 C CA . ILE A 1 86 ? -9.262 -7.288 -2.469 1.00 68.00 86 ILE A CA 1
ATOM 721 C C . ILE A 1 86 ? -10.344 -7.424 -1.403 1.00 68.00 86 ILE A C 1
ATOM 723 O O . ILE A 1 86 ? -11.485 -7.035 -1.640 1.00 68.00 86 ILE A O 1
ATOM 727 N N . ILE A 1 87 ? -9.978 -8.022 -0.273 1.00 72.44 87 ILE A N 1
ATOM 728 C CA . ILE A 1 87 ? -10.888 -8.254 0.854 1.00 72.44 87 ILE A CA 1
ATOM 729 C C . ILE A 1 87 ? -10.962 -7.043 1.792 1.00 72.44 87 ILE A C 1
ATOM 731 O O . ILE A 1 87 ? -11.951 -6.887 2.489 1.00 72.44 87 ILE A O 1
ATOM 735 N N . GLY A 1 88 ? -9.965 -6.147 1.754 1.00 73.31 88 GLY A N 1
ATOM 736 C CA . GLY A 1 88 ? -9.964 -4.887 2.495 1.00 73.31 88 GLY A CA 1
ATOM 737 C C . GLY A 1 88 ? -8.847 -3.934 2.077 1.00 73.31 88 GLY A C 1
ATOM 738 O O . GLY A 1 88 ? -7.830 -4.342 1.513 1.00 73.31 88 GLY A O 1
ATOM 739 N N . ALA A 1 89 ? -9.070 -2.649 2.335 1.00 73.44 89 ALA A N 1
ATOM 740 C CA . ALA A 1 89 ? -8.133 -1.553 2.124 1.00 73.44 89 ALA A CA 1
ATOM 741 C C . ALA A 1 89 ? -8.464 -0.410 3.098 1.00 73.44 89 ALA A C 1
ATOM 743 O O . ALA A 1 89 ? -9.632 -0.156 3.382 1.00 73.44 89 ALA A O 1
ATOM 744 N N . GLY A 1 90 ? -7.459 0.308 3.587 1.00 82.81 90 GLY A N 1
ATOM 745 C CA . GLY A 1 90 ? -7.666 1.411 4.522 1.00 82.81 90 GLY A CA 1
ATOM 746 C C . GLY A 1 90 ? -6.374 1.821 5.201 1.00 82.81 90 GLY A C 1
ATOM 747 O O . GLY A 1 90 ? -5.293 1.550 4.672 1.00 82.81 90 GLY A O 1
ATOM 748 N N . GLU A 1 91 ? -6.488 2.475 6.348 1.00 83.06 91 GLU A N 1
ATOM 749 C CA . GLU A 1 91 ? -5.343 2.918 7.137 1.00 83.06 91 GLU A CA 1
ATOM 750 C C . GLU A 1 91 ? -5.144 2.011 8.354 1.00 83.06 91 GLU A C 1
ATOM 752 O O . GLU A 1 91 ? -6.086 1.398 8.867 1.00 83.06 91 GLU A O 1
ATOM 757 N N . CYS A 1 92 ? -3.897 1.930 8.817 1.00 86.88 92 CYS A N 1
ATOM 758 C CA . CYS A 1 92 ? -3.560 1.285 10.076 1.00 86.88 92 CYS A CA 1
ATOM 759 C C . CYS A 1 92 ? -2.587 2.142 10.883 1.00 86.88 92 CYS A C 1
ATOM 761 O O . CYS A 1 92 ? -1.667 2.741 10.323 1.00 86.88 92 CYS A O 1
ATOM 763 N N . GLU A 1 93 ? -2.748 2.127 12.202 1.00 84.88 93 GLU A N 1
ATOM 764 C CA . GLU A 1 93 ? -1.794 2.710 13.142 1.00 84.88 93 GLU A CA 1
ATOM 765 C C . GLU A 1 93 ? -1.050 1.601 13.886 1.00 84.88 93 GLU A C 1
ATOM 767 O O . GLU A 1 93 ? -1.625 0.563 14.238 1.00 84.88 93 GLU A O 1
ATOM 772 N N . THR A 1 94 ? 0.238 1.828 14.139 1.00 83.94 94 THR A N 1
ATOM 773 C CA . THR A 1 94 ? 1.109 0.910 14.878 1.00 83.94 94 THR A CA 1
ATOM 774 C C . THR A 1 94 ? 1.637 1.554 16.152 1.00 83.94 94 THR A C 1
ATOM 776 O O . THR A 1 94 ? 1.868 2.761 16.188 1.00 83.94 94 THR A O 1
ATOM 779 N N . ASP A 1 95 ? 1.889 0.744 17.178 1.00 80.38 95 ASP A N 1
ATOM 780 C CA . ASP A 1 95 ? 2.638 1.170 18.358 1.00 80.38 95 ASP A CA 1
ATOM 781 C C . ASP A 1 95 ? 4.141 1.347 18.062 1.00 80.38 95 ASP A C 1
ATOM 783 O O . ASP A 1 95 ? 4.634 1.059 16.968 1.00 80.38 95 ASP A O 1
ATOM 787 N N . GLU A 1 96 ? 4.889 1.795 19.071 1.00 82.94 96 GLU A N 1
ATOM 788 C CA . GLU A 1 96 ? 6.350 1.968 19.027 1.00 82.94 96 GLU A CA 1
ATOM 789 C C . GLU A 1 96 ? 7.135 0.676 18.728 1.00 82.94 96 GLU A C 1
ATOM 791 O O . GLU A 1 96 ? 8.292 0.733 18.320 1.00 82.94 96 GLU A O 1
ATOM 796 N N . ASN A 1 97 ? 6.499 -0.489 18.877 1.00 74.56 97 ASN A N 1
ATOM 797 C CA . ASN A 1 97 ? 7.074 -1.801 18.587 1.00 74.56 97 ASN A CA 1
ATOM 798 C C . ASN A 1 97 ? 6.660 -2.327 17.200 1.00 74.56 97 ASN A C 1
ATOM 800 O O . ASN A 1 97 ? 6.910 -3.492 16.884 1.00 74.56 97 ASN A O 1
ATOM 804 N N . GLY A 1 98 ? 5.997 -1.502 16.380 1.00 76.12 98 GLY A N 1
ATOM 805 C CA . GLY A 1 98 ? 5.527 -1.867 15.045 1.00 76.12 98 GLY A CA 1
ATOM 806 C C . GLY A 1 98 ? 4.308 -2.793 15.041 1.00 76.12 98 GLY A C 1
ATOM 807 O O . GLY A 1 98 ? 3.991 -3.377 14.006 1.00 76.12 98 GLY A O 1
ATOM 808 N N . LYS A 1 99 ? 3.615 -2.957 16.176 1.00 76.19 99 LYS A N 1
ATOM 809 C CA . LYS A 1 99 ? 2.398 -3.774 16.263 1.00 76.19 99 LYS A CA 1
ATOM 810 C C . LYS A 1 99 ? 1.172 -2.936 15.957 1.00 76.19 99 LYS A C 1
ATOM 812 O O . LYS A 1 99 ? 1.019 -1.843 16.490 1.00 76.19 99 LYS A O 1
ATOM 817 N N . ILE A 1 100 ? 0.269 -3.479 15.147 1.00 81.81 100 ILE A N 1
ATOM 818 C CA . ILE A 1 100 ? -0.974 -2.801 14.776 1.00 81.81 100 ILE A CA 1
ATOM 819 C C . ILE A 1 100 ? -1.861 -2.627 16.016 1.00 81.81 100 ILE A C 1
ATOM 821 O O . ILE A 1 100 ? -2.062 -3.580 16.774 1.00 81.81 100 ILE A O 1
ATOM 825 N N . ILE A 1 101 ? -2.377 -1.412 16.209 1.00 84.31 101 ILE A N 1
ATOM 826 C CA . ILE A 1 101 ? -3.284 -1.030 17.304 1.00 84.31 101 ILE A CA 1
ATOM 827 C C . ILE A 1 101 ? -4.643 -0.535 16.797 1.00 84.31 101 ILE A C 1
ATOM 829 O O . ILE A 1 101 ? -5.642 -0.660 17.506 1.00 84.31 101 ILE A O 1
ATOM 833 N N . GLU A 1 102 ? -4.706 -0.045 15.560 1.00 86.62 102 GLU A N 1
ATOM 834 C CA . GLU A 1 102 ? -5.938 0.415 14.926 1.00 86.62 102 GLU A CA 1
ATOM 835 C C . GLU A 1 102 ? -5.928 0.094 13.431 1.00 86.62 102 GLU A C 1
ATOM 837 O O . GLU A 1 102 ? -4.898 0.235 12.771 1.00 86.62 102 GLU A O 1
ATOM 842 N N . ILE A 1 103 ? -7.077 -0.336 12.909 1.00 86.81 103 ILE A N 1
ATOM 843 C CA . ILE A 1 103 ? -7.335 -0.517 11.478 1.00 86.81 103 ILE A CA 1
ATOM 844 C C . ILE A 1 103 ? -8.671 0.142 11.144 1.00 86.81 103 ILE A C 1
ATOM 846 O O . ILE A 1 103 ? -9.645 0.029 11.893 1.00 86.81 103 ILE A O 1
ATOM 850 N N . ASN A 1 104 ? -8.743 0.809 9.998 1.00 84.81 104 ASN A N 1
ATOM 851 C CA . ASN A 1 104 ? -9.985 1.382 9.504 1.00 84.81 104 ASN A CA 1
ATOM 852 C C . ASN A 1 104 ? -10.214 1.093 8.013 1.00 84.81 104 ASN A C 1
ATOM 854 O O . ASN A 1 104 ? -9.323 0.613 7.318 1.00 84.81 104 ASN A O 1
ATOM 858 N N . ASN A 1 105 ? -11.420 1.377 7.514 1.00 84.56 105 ASN A N 1
ATOM 859 C CA . ASN A 1 105 ? -11.770 1.250 6.092 1.00 84.56 105 ASN A CA 1
ATOM 860 C C . ASN A 1 105 ? -11.487 2.532 5.276 1.00 84.56 105 ASN A C 1
ATOM 862 O O . ASN A 1 105 ? -11.954 2.666 4.145 1.00 84.56 105 ASN A O 1
ATOM 866 N N . HIS A 1 106 ? -10.763 3.510 5.821 1.00 81.00 106 HIS A N 1
ATOM 867 C CA . HIS A 1 106 ? -10.579 4.816 5.193 1.00 81.00 106 HIS A CA 1
ATOM 868 C C . HIS A 1 106 ? -9.538 4.756 4.058 1.00 81.00 106 HIS A C 1
ATOM 870 O O . HIS A 1 106 ? -8.382 5.114 4.218 1.00 81.00 106 HIS A O 1
ATOM 876 N N . SER A 1 107 ? -9.938 4.266 2.879 1.00 75.19 107 SER A N 1
ATOM 877 C CA . SER A 1 107 ? -9.042 4.045 1.723 1.00 75.19 107 SER A CA 1
ATOM 878 C C . SER A 1 107 ? -9.240 5.039 0.563 1.00 75.19 107 SER A C 1
ATOM 880 O O . SER A 1 107 ? -9.002 4.728 -0.609 1.00 75.19 107 SER A O 1
ATOM 882 N N . GLY A 1 108 ? -9.731 6.248 0.843 1.00 71.06 108 GLY A N 1
ATOM 883 C CA . GLY A 1 108 ? -10.063 7.224 -0.201 1.00 71.06 108 GLY A CA 1
ATOM 884 C C . GLY A 1 108 ? -11.042 6.651 -1.240 1.00 71.06 108 GLY A C 1
ATOM 885 O O . GLY A 1 108 ? -12.138 6.212 -0.902 1.00 71.06 108 GLY A O 1
ATOM 886 N N . HIS A 1 109 ? -10.653 6.617 -2.521 1.00 65.50 109 HIS A N 1
ATOM 887 C CA . HIS A 1 109 ? -11.521 6.156 -3.620 1.00 65.50 109 HIS A CA 1
ATOM 888 C C . HIS A 1 109 ? -11.901 4.662 -3.583 1.00 65.50 109 HIS A C 1
ATOM 890 O O . HIS A 1 109 ? -12.813 4.270 -4.309 1.00 65.50 109 HIS A O 1
ATOM 896 N N . TYR A 1 110 ? -11.214 3.834 -2.789 1.00 68.12 110 TYR A N 1
ATOM 897 C CA . TYR A 1 110 ? -11.470 2.391 -2.672 1.00 68.12 110 TYR A CA 1
ATOM 898 C C . TYR A 1 110 ? -12.015 2.012 -1.286 1.00 68.12 110 TYR A C 1
ATOM 900 O O . TYR A 1 110 ? -11.831 0.884 -0.853 1.00 68.12 110 TYR A O 1
ATOM 908 N N . GLN A 1 111 ? -12.630 2.960 -0.568 1.00 75.56 111 GLN A N 1
ATOM 909 C CA . GLN A 1 111 ? -13.178 2.759 0.777 1.00 75.56 111 GLN A CA 1
ATOM 910 C C . GLN A 1 111 ? -14.094 1.518 0.834 1.00 75.56 111 GLN A C 1
ATOM 912 O O . GLN A 1 111 ? -15.197 1.567 0.278 1.00 75.56 111 GLN A O 1
ATOM 917 N N . PRO A 1 112 ? -13.646 0.415 1.467 1.00 77.25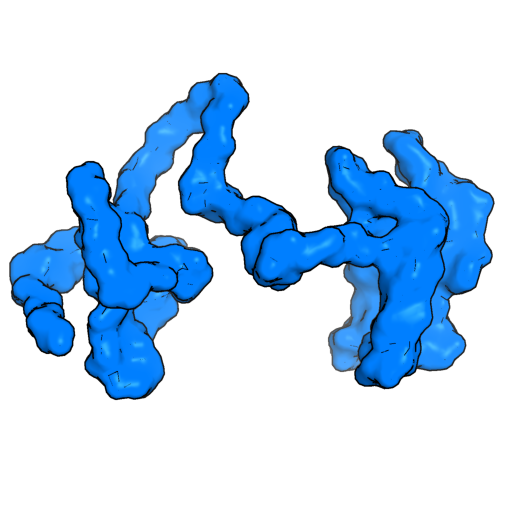 112 PRO A N 1
ATOM 918 C CA . PRO A 1 112 ? -14.434 -0.803 1.591 1.00 77.25 112 PRO A CA 1
ATOM 919 C C . PRO A 1 112 ? -15.593 -0.608 2.563 1.00 77.25 112 PRO A C 1
ATOM 921 O O . PRO A 1 112 ? -15.565 0.281 3.420 1.00 77.25 112 PRO A O 1
ATOM 924 N N . ASP A 1 113 ? -16.607 -1.454 2.446 1.00 82.75 113 ASP A N 1
ATOM 925 C CA . ASP A 1 113 ? -17.709 -1.475 3.400 1.00 82.75 113 ASP A CA 1
ATOM 926 C C . ASP A 1 113 ? -17.345 -2.251 4.680 1.00 82.75 113 ASP A C 1
ATOM 928 O O . ASP A 1 113 ? -16.213 -2.698 4.888 1.00 82.75 113 ASP A O 1
ATOM 932 N N . GLU A 1 114 ? -18.309 -2.350 5.590 1.00 85.44 114 GLU A N 1
ATOM 933 C CA . GLU A 1 114 ? -18.142 -3.096 6.833 1.00 85.44 114 GLU A CA 1
ATOM 934 C C . GLU A 1 114 ? -17.861 -4.581 6.598 1.00 85.44 114 GLU A C 1
ATOM 936 O O . GLU A 1 114 ? -17.047 -5.149 7.323 1.00 85.44 114 GLU A O 1
ATOM 941 N N . ASP A 1 115 ? -18.515 -5.208 5.620 1.00 84.56 115 ASP A N 1
ATOM 942 C CA . ASP A 1 115 ? -18.377 -6.644 5.373 1.00 84.56 115 ASP A CA 1
ATOM 943 C C . ASP A 1 115 ? -16.948 -6.967 4.929 1.00 84.56 115 ASP A C 1
ATOM 945 O O . ASP A 1 115 ? -16.339 -7.921 5.415 1.00 84.56 115 ASP A O 1
ATOM 949 N N . ASN A 1 116 ? -16.356 -6.103 4.100 1.00 82.75 116 ASN A N 1
ATOM 950 C CA . ASN A 1 116 ? -14.935 -6.163 3.768 1.00 82.75 116 ASN A CA 1
ATOM 951 C C . ASN A 1 116 ? -14.034 -6.000 5.002 1.00 82.75 116 ASN A C 1
ATOM 953 O O . ASN A 1 116 ? -13.050 -6.727 5.173 1.00 82.75 116 ASN A O 1
ATOM 957 N N . LEU A 1 117 ? -14.357 -5.059 5.892 1.00 84.44 117 LEU A N 1
ATOM 958 C CA . LEU A 1 117 ? -13.566 -4.845 7.104 1.00 84.44 117 LEU A CA 1
ATOM 959 C C . LEU A 1 117 ? -13.672 -6.038 8.075 1.00 84.44 117 LEU A C 1
ATOM 961 O O . LEU A 1 117 ? -12.670 -6.410 8.684 1.00 84.44 117 LEU A O 1
ATOM 965 N N . ARG A 1 118 ? -14.842 -6.687 8.165 1.00 86.31 118 ARG A N 1
ATOM 966 C CA . ARG A 1 118 ? -15.050 -7.933 8.926 1.00 86.31 118 ARG A CA 1
ATOM 967 C C . ARG A 1 118 ? -14.245 -9.093 8.348 1.00 86.31 118 ARG A C 1
ATOM 969 O O . ARG A 1 118 ? -13.511 -9.733 9.094 1.00 86.31 118 ARG A O 1
ATOM 976 N N . GLU A 1 119 ? -14.307 -9.311 7.035 1.00 86.56 119 GLU A N 1
ATOM 977 C CA . GLU A 1 119 ? -13.516 -10.349 6.354 1.00 86.56 119 GLU A CA 1
ATOM 978 C C . GLU A 1 119 ? -12.008 -10.123 6.568 1.00 86.56 119 GLU A C 1
ATOM 980 O O . GLU A 1 119 ? -11.247 -11.055 6.832 1.00 86.56 119 GLU A O 1
ATOM 985 N N . THR A 1 120 ? -11.571 -8.861 6.530 1.00 85.62 120 THR A N 1
ATOM 986 C CA . THR A 1 120 ? -10.181 -8.481 6.819 1.00 85.62 120 THR A CA 1
ATOM 987 C C . THR A 1 120 ? -9.803 -8.788 8.267 1.00 85.62 120 THR A C 1
ATOM 989 O O . THR A 1 120 ? -8.737 -9.358 8.507 1.00 85.62 120 THR A O 1
ATOM 992 N N . LYS A 1 121 ? -10.678 -8.466 9.227 1.00 86.75 121 LYS A N 1
ATOM 993 C CA . LYS A 1 121 ? -10.489 -8.770 10.650 1.00 86.75 121 LYS A CA 1
ATOM 994 C C . LYS A 1 121 ? -10.326 -10.256 10.904 1.00 86.75 121 LYS A C 1
ATOM 996 O O . LYS A 1 121 ? -9.336 -10.657 11.513 1.00 86.75 121 LYS A O 1
ATOM 1001 N N . GLU A 1 122 ? -11.242 -11.069 10.395 1.00 87.25 122 GLU A N 1
ATOM 1002 C CA . GLU A 1 122 ? -11.189 -12.525 10.537 1.00 87.25 122 GLU A CA 1
ATOM 1003 C C . GLU A 1 122 ? -9.899 -13.096 9.943 1.00 87.25 122 GLU A C 1
ATOM 1005 O O . GLU A 1 122 ? -9.210 -13.890 10.588 1.00 87.25 122 GLU A O 1
ATOM 1010 N N . ASN A 1 123 ? -9.510 -12.629 8.754 1.00 84.56 123 ASN A N 1
ATOM 1011 C CA . ASN A 1 123 ? -8.296 -13.090 8.097 1.00 84.56 123 ASN A CA 1
ATOM 1012 C C . ASN A 1 123 ? -7.029 -12.715 8.888 1.00 84.56 123 ASN A C 1
ATOM 1014 O O . ASN A 1 123 ? -6.175 -13.569 9.131 1.00 84.56 12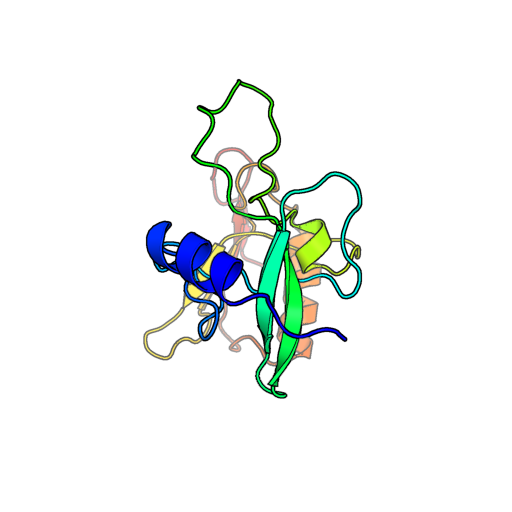3 ASN A O 1
ATOM 1018 N N . MET A 1 124 ? -6.911 -11.468 9.354 1.00 84.81 124 MET A N 1
ATOM 1019 C CA . MET A 1 124 ? -5.742 -11.030 10.125 1.00 84.81 124 MET A CA 1
ATOM 1020 C C . MET A 1 124 ? -5.656 -11.710 11.496 1.00 84.81 124 MET A C 1
ATOM 1022 O O . MET A 1 124 ? -4.560 -12.083 11.917 1.00 84.81 124 MET A O 1
ATOM 1026 N N . MET A 1 125 ? -6.793 -11.933 12.159 1.00 83.81 125 MET A N 1
ATOM 1027 C CA . MET A 1 125 ? -6.846 -12.689 13.411 1.00 83.81 125 MET A CA 1
ATOM 1028 C C . MET A 1 125 ? -6.446 -14.154 13.208 1.00 83.81 125 MET A C 1
ATOM 1030 O O . MET A 1 125 ? -5.675 -14.678 14.006 1.00 83.81 125 MET A O 1
ATOM 1034 N N . SER A 1 126 ? -6.899 -14.799 12.125 1.00 83.25 126 SER A N 1
ATOM 1035 C CA . SER A 1 126 ? -6.542 -16.194 11.813 1.00 83.25 126 SER A CA 1
ATOM 1036 C C . SER A 1 126 ? -5.042 -16.411 11.578 1.00 83.25 126 SER A C 1
ATOM 1038 O O . SER A 1 126 ? -4.543 -17.521 11.733 1.00 83.25 126 SER A O 1
ATOM 1040 N N . GLN A 1 127 ? -4.330 -15.344 11.211 1.00 81.81 127 GLN A N 1
ATOM 1041 C CA . GLN A 1 127 ? -2.889 -15.335 10.967 1.00 81.81 127 GLN A CA 1
ATOM 1042 C C . GLN A 1 127 ? -2.085 -14.760 12.144 1.00 81.81 127 GLN A C 1
ATOM 1044 O O . GLN A 1 127 ? -0.887 -14.528 12.001 1.00 81.81 127 GLN A O 1
ATOM 1049 N N . GLU A 1 128 ? -2.733 -14.481 13.280 1.00 80.94 128 GLU A N 1
ATOM 1050 C CA . GLU A 1 128 ? -2.109 -13.891 14.473 1.00 80.94 128 GLU A CA 1
ATOM 1051 C C . GLU A 1 128 ? -1.414 -12.537 14.210 1.00 80.94 128 GLU A C 1
ATOM 1053 O O . GLU A 1 128 ? -0.503 -12.124 14.929 1.00 80.94 128 GLU A O 1
ATOM 1058 N N . LEU A 1 129 ? -1.864 -11.798 13.189 1.00 73.31 129 LEU A N 1
ATOM 1059 C CA . LEU A 1 129 ? -1.272 -10.516 12.779 1.00 73.31 129 LEU A CA 1
ATOM 1060 C C . LEU A 1 129 ? -1.748 -9.327 13.629 1.00 73.31 129 LEU A C 1
ATOM 1062 O O . LEU A 1 129 ? -1.285 -8.201 13.447 1.00 73.31 129 LEU A O 1
ATOM 1066 N N . THR A 1 130 ? -2.682 -9.555 14.551 1.00 72.19 130 THR A N 1
ATOM 1067 C CA . THR A 1 130 ? -3.336 -8.517 15.357 1.00 72.19 130 THR A CA 1
ATOM 1068 C C . THR A 1 130 ? -3.246 -8.830 16.841 1.00 72.19 130 THR A C 1
ATOM 1070 O O . THR A 1 130 ? -3.373 -9.982 17.252 1.00 72.19 130 THR A O 1
ATOM 1073 N N . ARG A 1 131 ? -3.097 -7.795 17.674 1.00 69.75 131 ARG A N 1
ATOM 1074 C CA . ARG A 1 131 ? -3.270 -7.924 19.128 1.00 69.75 131 ARG A CA 1
ATOM 1075 C C . ARG A 1 131 ? -4.742 -8.130 19.494 1.00 69.75 131 ARG A C 1
ATOM 1077 O O . ARG A 1 131 ? -5.643 -7.706 18.777 1.00 69.75 131 ARG A O 1
ATOM 1084 N N . SER A 1 132 ? -4.979 -8.683 20.679 1.00 68.44 132 SER A N 1
ATOM 1085 C CA . SER A 1 132 ? -6.315 -8.875 21.261 1.00 68.44 132 SER A CA 1
ATOM 1086 C C . SER A 1 132 ? -7.100 -7.574 21.501 1.00 68.44 132 SER A C 1
ATOM 1088 O O . SER A 1 132 ? -8.304 -7.637 21.714 1.00 68.44 132 SER A O 1
ATOM 1090 N N . ALA A 1 133 ? -6.450 -6.407 21.433 1.00 77.06 133 ALA A N 1
ATOM 1091 C CA . ALA A 1 133 ? -7.059 -5.092 21.654 1.00 77.06 133 ALA A CA 1
ATOM 1092 C C . ALA A 1 133 ? -6.980 -4.155 20.428 1.00 77.06 133 ALA A C 1
ATOM 1094 O O . ALA A 1 133 ? -6.939 -2.937 20.594 1.00 77.06 133 ALA A O 1
ATOM 1095 N N . VAL A 1 134 ? -6.909 -4.696 19.204 1.00 83.19 134 VAL A N 1
ATOM 1096 C CA . VAL A 1 134 ? -6.951 -3.864 17.986 1.00 83.19 134 VAL A CA 1
ATOM 1097 C C . VAL A 1 134 ? -8.350 -3.290 17.795 1.00 83.19 134 VAL A C 1
ATOM 1099 O O . VAL A 1 134 ? -9.330 -4.035 17.775 1.00 83.19 134 VAL A O 1
ATOM 1102 N N . LYS A 1 135 ? -8.426 -1.971 17.614 1.00 88.69 135 LYS A N 1
ATOM 1103 C CA . LYS A 1 135 ? -9.673 -1.274 17.287 1.00 88.69 135 LYS A CA 1
ATOM 1104 C C . LYS A 1 135 ? -9.927 -1.332 15.789 1.00 88.69 135 LYS A C 1
ATOM 1106 O O . LYS A 1 135 ? -9.029 -1.031 15.002 1.00 88.69 135 LYS A O 1
ATOM 1111 N N . TRP A 1 136 ? -11.152 -1.666 15.400 1.00 87.50 136 TRP A N 1
ATOM 1112 C CA . TRP A 1 136 ? -11.561 -1.708 13.998 1.00 87.50 136 TRP A CA 1
ATOM 1113 C C . TRP A 1 136 ? -12.654 -0.689 13.753 1.00 87.50 136 TRP A C 1
ATOM 1115 O O . TRP A 1 136 ? -13.761 -0.840 14.257 1.00 87.50 136 TRP A O 1
ATOM 1125 N N . LYS A 1 137 ? -12.358 0.355 12.986 1.00 88.88 137 LYS A N 1
ATOM 1126 C CA . LYS A 1 137 ? -13.272 1.484 12.799 1.00 88.88 137 LYS A CA 1
ATOM 1127 C C . LYS A 1 137 ? -13.837 1.529 11.388 1.00 88.88 137 LYS A C 1
ATOM 1129 O O . LYS A 1 137 ? -13.103 1.506 10.402 1.00 88.88 137 LYS A O 1
ATOM 1134 N N . VAL A 1 138 ? -15.155 1.660 11.300 1.00 86.62 138 VAL A N 1
ATOM 1135 C CA . VAL A 1 138 ? -15.882 1.837 10.043 1.00 86.62 138 VAL A CA 1
ATOM 1136 C C . VAL A 1 138 ? -16.242 3.309 9.891 1.00 86.62 138 VAL A C 1
ATOM 1138 O O . VAL A 1 138 ? -17.027 3.848 10.669 1.00 86.62 138 VAL A O 1
ATOM 1141 N N . PHE A 1 139 ? -15.693 3.949 8.870 1.00 85.88 139 PHE A N 1
ATOM 1142 C CA . PHE A 1 139 ? -15.990 5.313 8.457 1.00 85.88 139 PHE A CA 1
ATOM 1143 C C . PHE A 1 139 ? -16.934 5.328 7.253 1.00 85.88 139 PHE A C 1
ATOM 1145 O O . PHE A 1 139 ? -16.911 4.420 6.415 1.00 85.88 139 PHE A O 1
ATOM 1152 N N . ASP A 1 140 ? -17.740 6.384 7.147 1.00 84.12 140 ASP A N 1
ATOM 1153 C CA . ASP A 1 140 ? -18.531 6.686 5.956 1.00 84.12 140 ASP A CA 1
ATOM 1154 C C . ASP A 1 140 ? -17.711 7.445 4.898 1.00 84.12 140 ASP A C 1
ATOM 1156 O O . ASP A 1 140 ? -16.551 7.812 5.112 1.00 84.12 140 ASP A O 1
ATOM 1160 N N . LYS A 1 141 ? -18.329 7.715 3.742 1.00 79.75 141 LYS A N 1
ATOM 1161 C CA . LYS A 1 141 ? -17.702 8.445 2.625 1.00 79.75 141 LYS A CA 1
ATOM 1162 C C . LYS A 1 141 ? -17.309 9.887 2.958 1.00 79.75 141 LYS A C 1
ATOM 1164 O O . LYS A 1 141 ? -16.575 10.503 2.192 1.00 79.75 141 LYS A O 1
ATOM 1169 N N . THR A 1 142 ? -17.820 10.439 4.056 1.00 82.25 142 THR A N 1
ATOM 1170 C CA . THR A 1 142 ? -17.486 11.785 4.538 1.00 82.25 142 THR A CA 1
ATOM 1171 C C . THR A 1 142 ? -16.339 11.773 5.549 1.00 82.25 142 THR A C 1
ATOM 1173 O O . THR A 1 142 ? -15.905 12.834 5.985 1.00 82.25 142 THR A O 1
ATOM 1176 N N . GLY A 1 143 ? -15.825 10.588 5.905 1.00 79.56 143 GLY A N 1
ATOM 1177 C CA . GLY A 1 143 ? -14.789 10.425 6.923 1.00 79.56 143 GLY A CA 1
ATOM 1178 C C . GLY A 1 143 ? -15.333 10.462 8.351 1.00 79.56 143 GLY A C 1
ATOM 1179 O O . GLY A 1 143 ? -14.563 10.621 9.295 1.00 79.56 143 GLY A O 1
ATOM 1180 N N . LYS A 1 144 ? -16.648 10.309 8.543 1.00 85.75 144 LYS A N 1
ATOM 1181 C CA . LYS A 1 144 ? -17.257 10.238 9.873 1.00 85.75 144 LYS A CA 1
ATOM 1182 C C . LYS A 1 144 ? -17.290 8.792 10.357 1.00 85.75 144 LYS A C 1
ATOM 1184 O O . LYS A 1 144 ? -17.687 7.892 9.619 1.00 85.75 144 LYS A O 1
ATOM 1189 N N . LEU A 1 145 ? -16.893 8.574 11.611 1.00 88.19 145 LEU A N 1
ATOM 1190 C CA . LEU A 1 145 ? -16.980 7.267 12.259 1.00 88.19 145 LEU A CA 1
ATOM 1191 C C . LEU A 1 145 ? -18.448 6.845 12.381 1.00 88.19 145 LEU A C 1
ATOM 1193 O O . LEU A 1 145 ? -19.255 7.545 12.994 1.00 88.19 145 LEU A O 1
ATOM 1197 N N . ILE A 1 146 ? -18.773 5.691 11.808 1.00 88.31 146 ILE A N 1
ATOM 1198 C CA . ILE A 1 146 ? -20.083 5.053 11.919 1.00 88.31 146 ILE A CA 1
ATOM 1199 C C . ILE A 1 146 ? -20.098 4.146 13.148 1.00 88.31 146 ILE A C 1
ATOM 1201 O O . ILE A 1 146 ? -21.041 4.201 13.936 1.00 88.31 146 ILE A O 1
ATOM 1205 N N . LYS A 1 147 ? -19.067 3.301 13.302 1.00 87.38 147 LYS A N 1
ATOM 1206 C CA . LYS A 1 147 ? -18.960 2.330 14.401 1.00 87.38 147 LYS A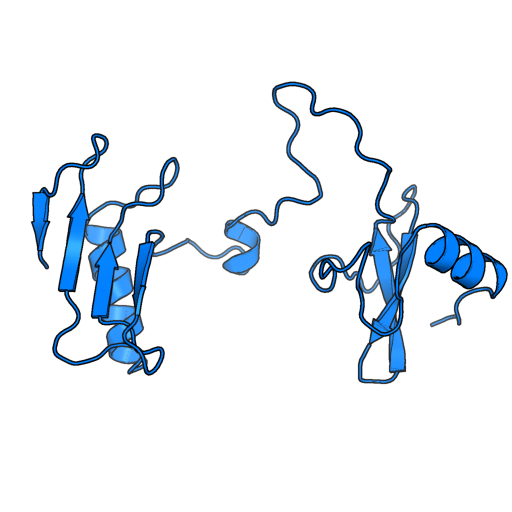 CA 1
ATOM 1207 C C . LYS A 1 147 ? -17.570 1.718 14.553 1.00 87.38 147 LYS A C 1
ATOM 1209 O O . LYS A 1 147 ? -16.744 1.800 13.646 1.00 87.38 147 LYS A O 1
ATOM 1214 N N . GLU A 1 148 ? -17.376 1.047 15.682 1.00 87.75 148 GLU A N 1
ATOM 1215 C CA . GLU A 1 148 ? -16.234 0.184 15.987 1.00 87.75 148 GLU A CA 1
ATOM 1216 C C . GLU A 1 148 ? -16.703 -1.287 16.023 1.00 87.75 148 GLU A C 1
ATOM 1218 O O . GLU A 1 148 ? -17.805 -1.549 16.516 1.00 87.75 148 GLU A O 1
ATOM 1223 N N . ILE A 1 149 ? -15.928 -2.222 15.454 1.00 83.00 149 ILE A N 1
ATOM 1224 C CA . ILE A 1 149 ? -16.288 -3.651 15.301 1.00 83.00 149 ILE A CA 1
ATOM 1225 C C . ILE A 1 149 ? -15.273 -4.634 15.878 1.00 83.00 149 ILE A C 1
ATOM 1227 O O . ILE A 1 149 ? -14.064 -4.345 16.002 1.00 83.00 149 ILE A O 1
#

Sequence (149 aa):
MREPKQRSLKKDKKRGYDPEKCQYKGKDLSHKIFDTPLRNQELIYVKLEDHTFKFALRPKERVPNKPGQRRIDTLPHSMLARGKRIIGAGECETDENGKIIEINNHSGHYQPDEDNLRETKENMMSQELTRSAVKWKVFDKTGKLIKEI

Nearest PDB structures (foldseek):
  7ohr-assembly1_g  TM=3.618E-01  e=6.060E+00  Saccharomyces cerevisiae S288C
  4uae-assembly1_F  TM=3.096E-01  e=4.983E+00  Influenza A virus (A/Victoria/3/1975(H3N2))
  2uzk-assembly1_A  TM=4.038E-01  e=8.963E+00  Homo sapiens

Mean predicted aligned error: 15.85 Å

Radius of gyration: 20.62 Å; Cα contacts (8 Å, |Δi|>4): 202; chains: 1; bounding box: 49×32×51 Å

Solvent-accessible surface area (backbone atoms only — not comparable to full-atom values): 9184 Å² total; per-residue (Å²): 134,83,80,81,57,69,71,53,56,56,55,38,44,76,73,40,35,39,42,79,74,35,20,50,77,87,38,83,47,73,91,48,64,34,94,64,82,64,82,98,55,65,66,40,68,31,47,46,96,87,70,46,75,38,31,25,73,47,84,69,78,86,68,79,82,56,90,89,64,82,54,92,86,55,79,52,70,47,62,80,46,74,70,42,85,79,51,61,44,46,45,74,45,58,48,100,84,71,46,50,45,34,40,34,26,66,35,74,98,59,48,38,58,65,68,29,48,49,54,39,48,53,53,36,53,76,67,66,67,52,53,100,76,46,45,34,38,39,49,48,98,87,70,47,80,74,49,76,103

pLDDT: mean 71.96, std 11.81, range [41.28, 88.88]